Protein AF-D2VQF4-F1 (afdb_monomer_lite)

Sequence (129 aa):
MVDSLGVLQRDAPPSITDYQLRNGLPMVSDTTKAVWTPEQLREQSEEAGKNLVAACLEFEKMLDELPTLIRSEEDQTNRLKDFQSQNENQTHLLKQKIDLAEDYLQIVSNSIEDITNNRLQVRHQSKKK

pLDDT: mean 80.22, std 14.01, range [41.38, 97.44]

Organism: Naegleria gruberi (NCBI:txid5762)

Radius of gyration: 41.4 Å; chains: 1; bounding box: 68×48×117 Å

Foldseek 3Di:
DCVLVVCLVQQADDDDDPVCVVVVPDDPDPPPGNHDDPVRSVVSNVVVVVVVVVVVVVVVVVVVVPDPPDDPPVVVVVVVVVVVVVVVVVVVVVVVVVVVVVVVVVVVVVVVVVVVVVVVVVVPVVVPD

Secondary structure (DSSP, 8-state):
-HHHHHHHHHHPPPPPPHHHHHTTPPP---TTS-PPPHHHHHHHHHHHHHHHHHHHHHHHHHHHHS----S-HHHHHHHHHHHHHHHHHHHHHHHHHHHHHHHHHHHHHHHHHHHHHHHHHHHHGGG--

Structure (mmCIF, N/CA/C/O backbone):
data_AF-D2VQF4-F1
#
_entry.id   AF-D2VQF4-F1
#
loop_
_atom_site.group_PDB
_atom_site.id
_atom_site.type_symbol
_atom_site.label_atom_id
_atom_site.label_alt_id
_atom_site.label_comp_id
_atom_site.label_asym_id
_atom_site.label_entity_id
_atom_site.label_seq_id
_atom_site.pdbx_PDB_ins_code
_atom_site.Cartn_x
_atom_site.Cartn_y
_atom_site.Cartn_z
_atom_site.occupancy
_atom_site.B_iso_or_equiv
_atom_site.auth_seq_id
_atom_site.auth_comp_id
_atom_site.auth_asym_id
_atom_site.auth_atom_id
_atom_site.pdbx_PDB_model_num
ATOM 1 N N . MET A 1 1 ? 20.807 2.356 -17.774 1.00 58.75 1 MET A N 1
ATOM 2 C CA . MET A 1 1 ? 21.107 2.989 -19.083 1.00 58.75 1 MET A CA 1
ATOM 3 C C . MET A 1 1 ? 22.495 3.619 -19.127 1.00 58.75 1 MET A C 1
ATOM 5 O O . MET A 1 1 ? 23.246 3.270 -20.026 1.00 58.75 1 MET A O 1
ATOM 9 N N . VAL A 1 2 ? 22.849 4.517 -18.194 1.00 60.19 2 VAL A N 1
ATOM 10 C CA . VAL A 1 2 ? 24.151 5.223 -18.206 1.00 60.19 2 VAL A CA 1
ATOM 11 C C . VAL A 1 2 ? 25.337 4.257 -18.102 1.00 60.19 2 VAL A C 1
ATOM 13 O O . VAL A 1 2 ? 26.276 4.382 -18.878 1.00 60.19 2 VAL A O 1
ATOM 16 N N . ASP A 1 3 ? 25.247 3.236 -17.246 1.00 67.06 3 ASP A N 1
ATOM 17 C CA . ASP A 1 3 ? 26.325 2.249 -17.092 1.00 67.06 3 ASP A CA 1
ATOM 18 C C . ASP A 1 3 ? 26.508 1.371 -18.334 1.00 67.06 3 ASP A C 1
ATOM 20 O O . ASP A 1 3 ? 27.628 1.186 -18.798 1.00 67.06 3 ASP A O 1
ATOM 24 N N . SER A 1 4 ? 25.417 0.892 -18.940 1.00 65.69 4 SER A N 1
ATOM 25 C CA . SER A 1 4 ? 25.481 0.070 -20.156 1.00 65.69 4 SER A CA 1
ATOM 26 C C . SER A 1 4 ? 26.059 0.845 -21.346 1.00 65.69 4 SER A C 1
ATOM 28 O O . SER A 1 4 ? 26.877 0.313 -22.088 1.00 65.69 4 SER A O 1
ATOM 30 N N . LEU A 1 5 ? 25.684 2.119 -21.513 1.00 67.06 5 LEU A N 1
ATOM 31 C CA . LEU A 1 5 ? 26.238 2.982 -22.563 1.00 67.06 5 LEU A CA 1
ATOM 32 C C . LEU A 1 5 ? 27.692 3.379 -22.277 1.00 67.06 5 LEU A C 1
ATOM 34 O O . LEU A 1 5 ? 28.506 3.403 -23.197 1.00 67.06 5 LEU A O 1
ATOM 38 N N . GLY A 1 6 ? 28.030 3.651 -21.016 1.00 68.62 6 GLY A N 1
ATOM 39 C CA . GLY A 1 6 ? 29.387 4.006 -20.606 1.00 68.62 6 GLY A CA 1
ATOM 40 C C . GLY A 1 6 ? 30.378 2.860 -20.798 1.00 68.62 6 GLY A C 1
ATOM 41 O O . GLY A 1 6 ? 31.493 3.085 -21.261 1.00 68.62 6 GLY A O 1
ATOM 42 N N . VAL A 1 7 ? 29.960 1.626 -20.513 1.00 68.31 7 VAL A N 1
ATOM 43 C CA . VAL A 1 7 ? 30.767 0.421 -20.733 1.00 68.31 7 VAL A CA 1
ATOM 44 C C . VAL A 1 7 ? 30.974 0.162 -22.232 1.00 68.31 7 VAL A C 1
ATOM 46 O O . VAL A 1 7 ? 32.107 -0.028 -22.666 1.00 68.31 7 VAL A O 1
ATOM 49 N N . LEU A 1 8 ? 29.918 0.271 -23.050 1.00 69.62 8 LEU A N 1
ATOM 50 C CA . LEU A 1 8 ? 30.027 0.113 -24.506 1.00 69.62 8 LEU A CA 1
ATOM 51 C C . LEU A 1 8 ? 30.913 1.187 -25.156 1.00 69.62 8 LEU A C 1
ATOM 53 O O . LEU A 1 8 ? 31.618 0.889 -26.110 1.00 69.62 8 LEU A O 1
ATOM 57 N N . GLN A 1 9 ? 30.901 2.428 -24.662 1.00 71.19 9 GLN A N 1
ATOM 58 C CA . GLN A 1 9 ? 31.733 3.511 -25.205 1.00 71.19 9 GLN A CA 1
ATOM 59 C C . GLN A 1 9 ? 33.196 3.434 -24.763 1.00 71.19 9 GLN A C 1
ATOM 61 O O . GLN A 1 9 ? 34.085 3.799 -25.530 1.00 71.19 9 GLN A O 1
ATOM 66 N N . ARG A 1 10 ? 33.452 2.996 -23.526 1.00 68.81 10 ARG A N 1
ATOM 67 C CA . ARG A 1 10 ? 34.806 2.914 -22.968 1.00 68.81 10 ARG A CA 1
ATOM 68 C C . ARG A 1 10 ? 35.583 1.719 -23.515 1.00 68.81 10 ARG A C 1
ATOM 70 O O . ARG A 1 10 ? 36.777 1.858 -23.771 1.00 68.81 10 ARG A O 1
ATOM 77 N N . ASP A 1 11 ? 34.900 0.589 -23.690 1.00 69.69 11 ASP A N 1
ATOM 78 C CA . ASP A 1 11 ? 35.533 -0.705 -23.962 1.00 69.69 11 ASP A CA 1
ATOM 79 C C . ASP A 1 11 ? 35.338 -1.157 -25.432 1.00 69.69 11 ASP A C 1
ATOM 81 O O . ASP A 1 11 ? 35.784 -2.241 -25.819 1.00 69.69 11 ASP A O 1
ATOM 85 N N . ALA A 1 12 ? 34.714 -0.316 -26.278 1.00 69.00 12 ALA A N 1
ATOM 86 C CA . ALA A 1 12 ? 34.567 -0.568 -27.712 1.00 69.00 12 ALA A CA 1
ATOM 87 C C . ALA A 1 12 ? 35.920 -0.607 -28.446 1.00 69.00 12 ALA A C 1
ATOM 89 O O . ALA A 1 12 ? 36.793 0.234 -28.203 1.00 69.00 12 ALA A O 1
ATOM 90 N N . PRO A 1 13 ? 36.082 -1.529 -29.413 1.00 68.38 13 PRO A N 1
ATOM 91 C CA . PRO A 1 13 ? 37.255 -1.559 -30.256 1.00 68.38 13 PRO A CA 1
ATOM 92 C C . PRO A 1 13 ? 37.321 -0.344 -31.183 1.00 68.38 13 PRO A C 1
ATOM 94 O O . PRO A 1 13 ? 36.284 0.149 -31.639 1.00 68.38 13 PRO A O 1
ATOM 97 N N . PRO A 1 14 ? 38.539 0.143 -31.487 1.00 69.62 14 PRO A N 1
ATOM 98 C CA . PRO A 1 14 ? 38.724 1.222 -32.443 1.00 69.62 14 PRO A CA 1
ATOM 99 C C . PRO A 1 14 ? 38.140 0.818 -33.800 1.00 69.62 14 PRO A C 1
ATOM 101 O O . PRO A 1 14 ? 38.389 -0.278 -34.306 1.00 69.62 14 PRO A O 1
ATOM 104 N N . SER A 1 15 ? 37.343 1.708 -34.386 1.00 66.62 15 SER A N 1
ATOM 105 C CA . SER A 1 15 ? 36.728 1.482 -35.687 1.00 66.62 15 SER A CA 1
ATOM 106 C C . SER A 1 15 ? 37.771 1.604 -36.797 1.00 66.62 15 SER A C 1
ATOM 108 O O . SER A 1 15 ? 38.529 2.572 -36.870 1.00 66.62 15 SER A O 1
ATOM 110 N N . ILE A 1 16 ? 37.814 0.604 -37.677 1.00 67.56 16 ILE A N 1
ATOM 111 C CA . ILE A 1 16 ? 38.670 0.627 -38.862 1.00 67.56 16 ILE A CA 1
ATOM 112 C C . ILE A 1 16 ? 37.942 1.412 -39.951 1.00 67.56 16 ILE A C 1
ATOM 114 O O . ILE A 1 16 ? 36.782 1.140 -40.252 1.00 67.56 16 ILE A O 1
ATOM 118 N N . THR A 1 17 ? 38.622 2.383 -40.555 1.00 69.44 17 THR A N 1
ATOM 119 C CA . THR A 1 17 ? 38.072 3.120 -41.700 1.00 69.44 17 THR A CA 1
ATOM 120 C C . THR A 1 17 ? 38.319 2.371 -43.013 1.00 69.44 17 THR A C 1
ATOM 122 O O . THR A 1 17 ? 39.356 1.726 -43.188 1.00 69.44 17 THR A O 1
ATOM 125 N N . ASP A 1 18 ? 37.416 2.514 -43.989 1.00 71.00 18 ASP A N 1
ATOM 126 C CA . ASP A 1 18 ? 37.550 1.907 -45.329 1.00 71.00 18 ASP A CA 1
ATOM 127 C C . ASP A 1 18 ? 38.875 2.265 -46.024 1.00 71.00 18 ASP A C 1
ATOM 129 O O . ASP A 1 18 ? 39.436 1.481 -46.792 1.00 71.00 18 ASP A O 1
ATOM 133 N N . TYR A 1 19 ? 39.405 3.453 -45.732 1.00 70.75 19 TYR A N 1
ATOM 134 C CA . TYR A 1 19 ? 40.694 3.925 -46.227 1.00 70.75 19 TYR A CA 1
ATOM 135 C C . TYR A 1 19 ? 41.878 3.134 -45.649 1.00 70.75 19 TYR A C 1
ATOM 137 O O . TYR A 1 19 ? 42.828 2.830 -46.370 1.00 70.75 19 TYR A O 1
ATOM 145 N N . GLN A 1 20 ? 41.831 2.777 -44.363 1.00 71.00 20 GLN A N 1
ATOM 146 C CA . GLN A 1 20 ? 42.880 1.982 -43.717 1.00 71.00 20 GLN A CA 1
ATOM 147 C C . GLN A 1 20 ? 42.882 0.537 -44.222 1.00 71.00 20 GLN A C 1
ATOM 149 O O . GLN A 1 20 ? 43.956 -0.010 -44.466 1.00 71.00 20 GLN A O 1
ATOM 154 N N . LEU A 1 21 ? 41.698 -0.039 -44.468 1.00 70.50 21 LEU A N 1
ATOM 155 C CA . LEU A 1 21 ? 41.546 -1.368 -45.075 1.00 70.50 21 LEU A CA 1
ATOM 156 C C . LEU A 1 21 ? 42.136 -1.430 -46.487 1.00 70.50 21 LEU A C 1
ATOM 158 O O . LEU A 1 21 ? 42.871 -2.360 -46.809 1.00 70.50 21 LEU A O 1
ATOM 162 N N . ARG A 1 22 ? 41.849 -0.428 -47.327 1.00 73.94 22 ARG A N 1
ATOM 163 C CA . ARG A 1 22 ? 42.331 -0.390 -48.719 1.00 73.94 22 ARG A CA 1
ATOM 164 C C . ARG A 1 22 ? 43.838 -0.189 -48.844 1.00 73.94 22 ARG A C 1
ATOM 166 O O . ARG A 1 22 ? 44.422 -0.661 -49.813 1.00 73.94 22 ARG A O 1
ATOM 173 N N . ASN A 1 23 ? 44.452 0.498 -47.884 1.00 78.31 23 ASN A N 1
ATOM 174 C CA . ASN A 1 23 ? 45.871 0.853 -47.928 1.00 78.31 23 ASN A CA 1
ATOM 175 C C . ASN A 1 23 ? 46.759 -0.019 -47.025 1.00 78.31 23 ASN A C 1
ATOM 177 O O . ASN A 1 23 ? 47.945 0.271 -46.889 1.00 78.31 23 ASN A O 1
ATOM 181 N N . GLY A 1 24 ? 46.206 -1.066 -46.397 1.00 73.44 24 GLY A N 1
ATOM 182 C CA . GLY A 1 24 ? 46.968 -1.996 -45.556 1.00 73.44 24 GLY A CA 1
ATOM 183 C C . GLY A 1 24 ? 47.669 -1.326 -44.369 1.00 73.44 24 GLY A C 1
ATOM 184 O O . GLY A 1 24 ? 48.745 -1.764 -43.964 1.00 73.44 24 GLY A O 1
ATOM 185 N N . LEU A 1 25 ? 47.101 -0.237 -43.841 1.00 72.94 25 LEU A N 1
ATOM 186 C CA . LEU A 1 25 ? 47.708 0.514 -42.743 1.00 72.94 25 LEU A CA 1
ATOM 187 C C . LEU A 1 25 ? 47.489 -0.229 -41.414 1.00 72.94 25 LEU A C 1
ATOM 189 O O . LEU A 1 25 ? 46.353 -0.611 -41.122 1.00 72.94 25 LEU A O 1
ATOM 193 N N . PRO A 1 26 ? 48.537 -0.426 -40.591 1.00 61.56 26 PRO A N 1
ATOM 194 C CA . PRO A 1 26 ? 48.403 -1.120 -39.318 1.00 61.56 26 PRO A CA 1
ATOM 195 C C . PRO A 1 26 ? 47.524 -0.322 -38.351 1.00 61.56 26 PRO A C 1
ATOM 197 O O . PRO A 1 26 ? 47.601 0.907 -38.268 1.00 61.56 26 PRO A O 1
ATOM 200 N N . MET A 1 27 ? 46.685 -1.040 -37.606 1.00 64.12 27 MET A N 1
ATOM 201 C CA . MET A 1 27 ? 45.790 -0.454 -36.616 1.00 64.12 27 MET A CA 1
ATOM 202 C C . MET A 1 27 ? 46.618 0.027 -35.418 1.00 64.12 27 MET A C 1
ATOM 204 O O . MET A 1 27 ? 47.262 -0.773 -34.742 1.00 64.12 27 MET A O 1
ATOM 208 N N . VAL A 1 28 ? 46.627 1.335 -35.156 1.00 58.94 28 VAL A N 1
ATOM 209 C CA . VAL A 1 28 ? 47.286 1.893 -33.968 1.00 58.94 28 VAL A CA 1
ATOM 210 C C . VAL A 1 28 ? 46.329 1.728 -32.790 1.00 58.94 28 VAL A C 1
ATOM 212 O O . VAL A 1 28 ? 45.504 2.600 -32.532 1.00 58.94 28 VAL A O 1
ATOM 215 N N . SER A 1 29 ? 46.376 0.582 -32.111 1.00 56.88 29 SER A N 1
ATOM 216 C CA . SER A 1 29 ? 45.682 0.401 -30.833 1.00 56.88 29 SER A CA 1
ATOM 217 C C . SER A 1 29 ? 46.683 0.494 -29.689 1.00 56.88 29 SER A C 1
ATOM 219 O O . SER A 1 29 ? 47.610 -0.312 -29.617 1.00 56.88 29 SER A O 1
ATOM 221 N N . ASP A 1 30 ? 46.471 1.438 -28.776 1.00 55.00 30 ASP A N 1
ATOM 222 C CA . ASP A 1 30 ? 47.103 1.414 -27.458 1.00 55.00 30 ASP A CA 1
ATOM 223 C C . ASP A 1 30 ? 46.662 0.129 -26.736 1.00 55.00 30 ASP A C 1
A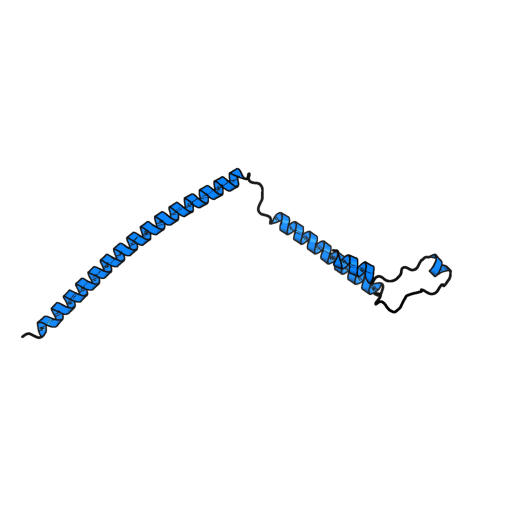TOM 225 O O . ASP A 1 30 ? 45.521 0.007 -26.293 1.00 55.00 30 ASP A O 1
ATOM 229 N N . THR A 1 31 ? 47.552 -0.857 -26.615 1.00 53.34 31 THR A N 1
ATOM 230 C CA . THR A 1 31 ? 47.278 -2.156 -25.966 1.00 53.34 31 THR A CA 1
ATOM 231 C C . THR A 1 31 ? 47.160 -2.065 -24.438 1.00 53.34 31 THR A C 1
ATOM 233 O O . THR A 1 31 ? 47.098 -3.082 -23.755 1.00 53.34 31 THR A O 1
ATOM 236 N N . THR A 1 32 ? 47.175 -0.856 -23.874 1.00 53.00 32 THR A N 1
ATOM 237 C CA . THR A 1 32 ? 47.134 -0.586 -22.428 1.00 53.00 32 THR A CA 1
ATOM 238 C C . THR A 1 32 ? 45.717 -0.514 -21.858 1.00 53.00 32 THR A C 1
ATOM 240 O O . THR A 1 32 ? 45.557 -0.518 -20.638 1.00 53.00 32 THR A O 1
ATOM 243 N N . LYS A 1 33 ? 44.682 -0.476 -22.705 1.00 59.38 33 LYS A N 1
ATOM 244 C CA . LYS A 1 33 ? 43.272 -0.507 -22.292 1.00 59.38 33 LYS A CA 1
ATOM 245 C C . LYS A 1 33 ? 42.650 -1.826 -22.738 1.00 59.38 33 LYS A C 1
ATOM 247 O O . LYS A 1 33 ? 42.865 -2.256 -23.867 1.00 59.38 33 LYS A O 1
ATOM 252 N N . ALA A 1 34 ? 41.917 -2.485 -21.843 1.00 57.03 34 ALA A N 1
ATOM 253 C CA . ALA A 1 34 ? 41.202 -3.715 -22.158 1.00 57.03 34 ALA A CA 1
ATOM 254 C C . ALA A 1 34 ? 40.091 -3.397 -23.168 1.00 57.03 34 ALA A C 1
ATOM 256 O O . ALA A 1 34 ? 39.057 -2.846 -22.810 1.00 57.03 34 ALA A O 1
ATOM 257 N N . VAL A 1 35 ? 40.349 -3.690 -24.438 1.00 67.19 35 VAL A N 1
ATOM 258 C CA . VAL A 1 35 ? 39.393 -3.531 -25.530 1.00 67.19 35 VAL A CA 1
ATOM 259 C C . VAL A 1 35 ? 38.665 -4.857 -25.711 1.00 67.19 35 VAL A C 1
ATOM 261 O O . VAL A 1 35 ? 39.310 -5.898 -25.854 1.00 67.19 35 VAL A O 1
ATOM 264 N N . TRP A 1 36 ? 37.335 -4.835 -25.701 1.00 69.25 36 TRP A N 1
ATOM 265 C CA . TRP A 1 36 ? 36.542 -6.026 -25.988 1.00 69.25 36 TRP A CA 1
ATOM 266 C C . TRP A 1 36 ? 36.719 -6.478 -27.433 1.00 69.25 36 TRP A C 1
ATOM 268 O O . TRP A 1 36 ? 36.842 -5.662 -28.353 1.00 69.25 36 TRP A O 1
ATOM 278 N N . THR A 1 37 ? 36.693 -7.793 -27.655 1.00 75.44 37 THR A N 1
ATOM 279 C CA . THR A 1 37 ? 36.604 -8.308 -29.023 1.00 75.44 37 THR A CA 1
ATOM 280 C C . THR A 1 37 ? 35.259 -7.898 -29.640 1.00 75.44 37 THR A C 1
ATOM 282 O O . THR A 1 37 ? 34.281 -7.691 -28.914 1.00 75.44 37 THR A O 1
ATOM 285 N N . PRO A 1 38 ? 35.151 -7.800 -30.978 1.00 74.69 38 PRO A N 1
ATOM 286 C CA . PRO A 1 38 ? 33.874 -7.509 -31.633 1.00 74.69 38 PRO A CA 1
ATOM 287 C C . PRO A 1 38 ? 32.742 -8.471 -31.232 1.00 74.69 38 PRO A C 1
ATOM 289 O O . PRO A 1 38 ? 31.586 -8.065 -31.144 1.00 74.69 38 PRO A O 1
ATOM 292 N N . GLU A 1 39 ? 33.073 -9.733 -30.951 1.00 77.88 39 GLU A N 1
ATOM 293 C CA . GLU A 1 39 ? 32.131 -10.760 -30.489 1.00 77.88 39 GLU A CA 1
ATOM 294 C C . GLU A 1 39 ? 31.627 -10.469 -29.071 1.00 77.88 39 GLU A C 1
ATOM 296 O O . GLU A 1 39 ? 30.418 -10.461 -28.847 1.00 77.88 39 GLU A O 1
ATOM 301 N N . GLN A 1 40 ? 32.534 -10.130 -28.149 1.00 78.50 40 GLN A N 1
ATOM 302 C CA . GLN A 1 40 ? 32.192 -9.747 -26.776 1.00 78.50 40 GLN A CA 1
ATOM 303 C C . GLN A 1 40 ? 31.357 -8.465 -26.739 1.00 78.50 40 GLN A C 1
ATOM 305 O O . GLN A 1 40 ? 30.367 -8.392 -26.015 1.00 78.50 40 GLN A O 1
ATOM 310 N N . LEU A 1 41 ? 31.704 -7.468 -27.561 1.00 79.38 41 LEU A N 1
ATOM 311 C CA . LEU A 1 41 ? 30.922 -6.237 -27.672 1.00 79.38 41 LEU A CA 1
ATOM 312 C C . LEU A 1 41 ? 29.501 -6.527 -28.182 1.00 79.38 41 LEU A C 1
ATOM 314 O O . LEU A 1 41 ? 28.527 -5.948 -27.693 1.00 79.38 41 LEU A O 1
ATOM 318 N N . ARG A 1 42 ? 29.362 -7.434 -29.155 1.00 82.25 42 ARG A N 1
ATOM 319 C CA . ARG A 1 42 ? 28.055 -7.832 -29.688 1.00 82.25 42 ARG A CA 1
ATOM 320 C C . ARG A 1 42 ? 27.206 -8.527 -28.621 1.00 82.25 42 ARG A C 1
ATOM 322 O O . ARG A 1 42 ? 26.048 -8.169 -28.460 1.00 82.25 42 ARG A O 1
ATOM 329 N N . GLU A 1 43 ? 27.778 -9.465 -27.873 1.00 84.56 43 GLU A N 1
ATOM 330 C CA . GLU A 1 43 ? 27.064 -10.169 -26.798 1.00 84.56 43 GLU A CA 1
ATOM 331 C C . GLU A 1 43 ? 26.623 -9.212 -25.684 1.00 84.56 43 GLU A C 1
ATOM 333 O O . GLU A 1 43 ? 25.457 -9.211 -25.294 1.00 84.56 43 GLU A O 1
ATOM 338 N N . GLN A 1 44 ? 27.521 -8.334 -25.235 1.00 81.31 44 GLN A N 1
ATOM 339 C CA . GLN A 1 44 ? 27.231 -7.365 -24.176 1.00 81.31 44 GLN A CA 1
ATOM 340 C C . GLN A 1 44 ? 26.216 -6.297 -24.607 1.00 81.31 44 GLN A C 1
ATOM 342 O O . GLN A 1 44 ? 25.373 -5.881 -23.812 1.00 81.31 44 GLN A O 1
ATOM 347 N N . SER A 1 45 ? 26.247 -5.862 -25.871 1.00 81.38 45 SER A N 1
ATOM 348 C CA . SER A 1 45 ? 25.239 -4.936 -26.407 1.00 81.38 45 SER A CA 1
ATOM 349 C C . SER A 1 45 ? 23.866 -5.593 -26.568 1.00 81.38 45 SER A C 1
ATOM 351 O O . SER A 1 45 ? 22.851 -4.959 -26.273 1.00 81.38 45 SER A O 1
ATOM 353 N N . GLU A 1 46 ? 23.817 -6.866 -26.966 1.00 86.81 46 GLU A N 1
ATOM 354 C CA . GLU A 1 46 ? 22.572 -7.632 -27.035 1.00 86.81 46 GLU A CA 1
ATOM 355 C C . GLU A 1 46 ? 21.975 -7.865 -25.637 1.00 86.81 46 GLU A C 1
ATOM 357 O O . GLU A 1 46 ? 20.775 -7.668 -25.435 1.00 86.81 46 GLU A O 1
ATOM 362 N N . GLU A 1 47 ? 22.803 -8.226 -24.655 1.00 85.62 47 GLU A N 1
ATOM 363 C CA . GLU A 1 47 ? 22.395 -8.400 -23.258 1.00 85.62 47 GLU A CA 1
ATOM 364 C C . GLU A 1 47 ? 21.883 -7.087 -22.649 1.00 85.62 47 GLU A C 1
ATOM 366 O O . GLU A 1 47 ? 20.794 -7.049 -22.070 1.00 85.62 47 GLU A O 1
ATOM 371 N N . ALA A 1 48 ? 22.600 -5.979 -22.853 1.00 83.56 48 ALA A N 1
ATOM 372 C CA . ALA A 1 48 ? 22.155 -4.658 -22.418 1.00 83.56 48 ALA A CA 1
ATOM 373 C C . ALA A 1 48 ? 20.822 -4.246 -23.069 1.00 83.56 48 ALA A C 1
ATOM 375 O O . ALA A 1 48 ? 19.960 -3.675 -22.398 1.00 83.56 48 ALA A O 1
ATOM 376 N N . GLY A 1 49 ? 20.631 -4.561 -24.354 1.00 85.88 49 GLY A N 1
ATOM 377 C CA . GLY A 1 49 ? 19.380 -4.322 -25.071 1.00 85.88 49 GLY A CA 1
ATOM 378 C C . GLY A 1 49 ? 18.214 -5.133 -24.502 1.00 85.88 49 GLY A C 1
ATOM 379 O O . GLY A 1 49 ? 17.149 -4.573 -24.241 1.00 85.88 49 GLY A O 1
ATOM 380 N N . LYS A 1 50 ? 18.419 -6.429 -24.234 1.00 88.56 50 LYS A N 1
ATOM 381 C CA . LYS A 1 50 ? 17.413 -7.298 -23.597 1.00 88.56 50 LYS A CA 1
ATOM 382 C C . LYS A 1 50 ? 17.033 -6.801 -22.206 1.00 88.56 50 LYS A C 1
ATOM 384 O O . LYS A 1 50 ? 15.847 -6.707 -21.902 1.00 88.56 50 LYS A O 1
ATOM 389 N N . ASN A 1 51 ? 18.022 -6.426 -21.397 1.00 86.19 51 ASN A N 1
ATOM 390 C CA . ASN A 1 51 ? 17.798 -5.893 -20.0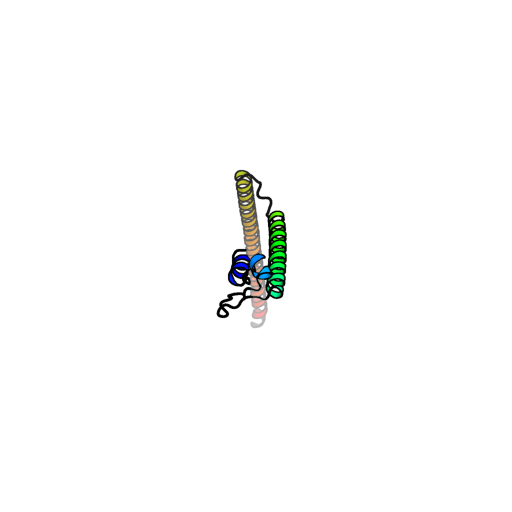54 1.00 86.19 51 ASN A CA 1
ATOM 391 C C . ASN A 1 51 ? 17.040 -4.563 -20.089 1.00 86.19 51 ASN A C 1
ATOM 393 O O . ASN A 1 51 ? 16.177 -4.325 -19.248 1.00 86.19 51 ASN A O 1
ATOM 397 N N . LEU A 1 52 ? 17.313 -3.711 -21.081 1.00 86.38 52 LEU A N 1
ATOM 398 C CA . LEU A 1 52 ? 16.572 -2.470 -21.261 1.00 86.38 52 LEU A CA 1
ATOM 399 C C . LEU A 1 52 ? 15.104 -2.731 -21.619 1.00 86.38 52 LEU A C 1
ATOM 401 O O . LEU A 1 52 ? 14.217 -2.139 -21.013 1.00 86.38 52 LEU A O 1
ATOM 405 N N . VAL A 1 53 ? 14.846 -3.630 -22.571 1.00 89.06 53 VAL A N 1
ATOM 406 C CA . VAL A 1 53 ? 13.476 -4.000 -22.953 1.00 89.06 53 VAL A CA 1
ATOM 407 C C . VAL A 1 53 ? 12.730 -4.609 -21.766 1.00 89.06 53 VAL A C 1
ATOM 409 O O . VAL A 1 53 ? 11.592 -4.228 -21.507 1.00 89.06 53 VAL A O 1
ATOM 412 N N . ALA A 1 54 ? 13.374 -5.498 -21.007 1.00 88.44 54 ALA A N 1
ATOM 413 C CA . ALA A 1 54 ? 12.794 -6.078 -19.799 1.00 88.44 54 ALA A CA 1
ATOM 414 C C . ALA A 1 54 ? 12.440 -5.001 -18.760 1.00 88.44 54 ALA A C 1
ATOM 416 O O . ALA A 1 54 ? 11.317 -4.987 -18.263 1.00 88.44 54 ALA A O 1
ATOM 417 N N . ALA A 1 55 ? 13.347 -4.054 -18.501 1.00 87.50 55 ALA A N 1
ATOM 418 C CA . ALA A 1 55 ? 13.098 -2.947 -17.582 1.00 87.50 55 ALA A CA 1
ATOM 419 C C . ALA A 1 55 ? 11.951 -2.032 -18.053 1.00 87.50 55 ALA A C 1
ATOM 421 O O . ALA A 1 55 ? 11.160 -1.569 -17.235 1.00 87.50 55 ALA A O 1
ATOM 422 N N . CYS A 1 56 ? 11.821 -1.786 -19.362 1.00 89.69 56 CYS A N 1
ATOM 423 C CA . CYS A 1 56 ? 10.693 -1.034 -19.917 1.00 89.69 56 CYS A CA 1
ATOM 424 C C . CYS A 1 56 ? 9.360 -1.773 -19.730 1.00 89.69 56 CYS A C 1
ATOM 426 O O . CYS A 1 56 ? 8.381 -1.154 -19.325 1.00 89.69 56 CYS A O 1
ATOM 428 N N . LEU A 1 57 ? 9.329 -3.089 -19.958 1.00 92.50 57 LEU A N 1
ATOM 429 C CA . LEU A 1 57 ? 8.128 -3.905 -19.745 1.00 92.50 57 LEU A CA 1
ATOM 430 C C . LEU A 1 57 ? 7.734 -3.986 -18.265 1.00 92.50 57 LEU A C 1
ATOM 432 O O . LEU A 1 57 ? 6.552 -3.988 -17.937 1.00 92.50 57 LEU A O 1
ATOM 436 N N . GLU A 1 58 ? 8.705 -4.058 -17.355 1.00 89.62 58 GLU A N 1
ATOM 437 C CA . GLU A 1 58 ? 8.435 -3.976 -15.916 1.00 89.62 58 GLU A CA 1
ATOM 438 C C . GLU A 1 58 ? 7.906 -2.599 -15.517 1.00 89.62 58 GLU A C 1
ATOM 440 O O . GLU A 1 58 ? 6.985 -2.508 -14.710 1.00 89.62 58 GLU A O 1
ATOM 445 N N . PHE A 1 59 ? 8.434 -1.530 -16.113 1.00 90.69 59 PHE A N 1
ATOM 446 C CA . PHE A 1 59 ? 7.932 -0.182 -15.879 1.00 90.69 59 PHE A CA 1
ATOM 447 C C . PHE A 1 59 ? 6.482 -0.012 -16.341 1.00 90.69 59 PHE A C 1
ATOM 449 O O . PHE A 1 59 ? 5.679 0.552 -15.604 1.00 90.69 59 PHE A O 1
ATOM 456 N N . GLU A 1 60 ? 6.119 -0.548 -17.506 1.00 88.38 60 GLU A N 1
ATOM 457 C CA . GLU A 1 60 ? 4.729 -0.558 -17.980 1.00 88.38 60 GLU A CA 1
ATOM 458 C C . GLU A 1 60 ? 3.804 -1.314 -17.021 1.00 88.38 60 GLU A C 1
ATOM 460 O O . GLU A 1 60 ? 2.762 -0.788 -16.638 1.00 88.38 60 GLU A O 1
ATOM 465 N N . LYS A 1 61 ? 4.219 -2.491 -16.535 1.00 90.00 61 LYS A N 1
ATOM 466 C CA . LYS A 1 61 ? 3.450 -3.224 -15.516 1.00 90.00 61 LYS A CA 1
ATOM 467 C C . LYS A 1 61 ? 3.275 -2.416 -14.235 1.00 90.00 61 LYS A C 1
ATOM 469 O O . LYS A 1 61 ? 2.182 -2.384 -13.683 1.00 90.00 61 LYS A O 1
ATOM 474 N N . MET A 1 62 ? 4.325 -1.736 -13.774 1.00 85.88 62 MET A N 1
ATOM 475 C CA . MET A 1 62 ? 4.229 -0.872 -12.596 1.00 85.88 62 MET A CA 1
ATOM 476 C C . MET A 1 62 ? 3.255 0.288 -12.818 1.00 85.88 62 MET A C 1
ATOM 478 O O . MET A 1 62 ? 2.543 0.646 -11.887 1.00 85.88 62 MET A O 1
ATOM 482 N N . LEU A 1 63 ? 3.194 0.864 -14.025 1.00 83.50 63 LEU A N 1
ATOM 483 C CA . LEU A 1 63 ? 2.213 1.901 -14.357 1.00 83.50 63 LEU A CA 1
ATOM 484 C C . LEU A 1 63 ? 0.776 1.369 -14.325 1.00 83.50 63 LEU A C 1
ATOM 486 O O . LEU A 1 63 ? -0.104 2.067 -13.825 1.00 83.50 63 LEU A O 1
ATOM 490 N N . ASP A 1 64 ? 0.549 0.148 -14.807 1.00 83.12 64 ASP A N 1
ATOM 491 C CA . ASP A 1 64 ? -0.765 -0.504 -14.765 1.00 83.12 64 ASP A CA 1
ATOM 492 C C . ASP A 1 64 ? -1.187 -0.877 -13.332 1.00 83.12 64 ASP A C 1
ATOM 494 O O . ASP A 1 64 ? -2.372 -0.847 -12.993 1.00 83.12 64 ASP A O 1
ATOM 498 N N . GLU A 1 65 ? -0.221 -1.209 -12.473 1.00 83.62 65 GLU A N 1
ATOM 499 C CA . GLU A 1 65 ? -0.436 -1.529 -11.057 1.00 83.62 65 GLU A CA 1
ATOM 500 C C . GLU A 1 65 ? -0.585 -0.290 -10.165 1.00 83.62 65 GLU A C 1
ATOM 502 O O . GLU A 1 65 ? -0.990 -0.416 -9.002 1.00 83.62 65 GLU A O 1
ATOM 507 N N . LEU A 1 66 ? -0.282 0.913 -10.673 1.00 76.75 66 LEU A N 1
ATOM 508 C CA . LEU A 1 66 ? -0.476 2.129 -9.897 1.00 76.75 66 LEU A CA 1
ATOM 509 C C . LEU A 1 66 ? -1.959 2.252 -9.531 1.00 76.75 66 LEU A C 1
ATOM 511 O O . LEU A 1 66 ? -2.827 2.232 -10.410 1.00 76.75 66 LEU A O 1
ATOM 515 N N . PRO A 1 67 ? -2.282 2.421 -8.236 1.00 75.62 67 PRO A N 1
ATOM 516 C CA . PRO A 1 67 ? -3.659 2.626 -7.830 1.00 75.62 67 PRO A CA 1
ATOM 517 C C . PRO A 1 67 ? -4.176 3.849 -8.577 1.00 75.62 67 PRO A C 1
ATOM 519 O O . PRO A 1 67 ? -3.552 4.904 -8.498 1.00 75.62 67 PRO A O 1
ATOM 522 N N . THR A 1 68 ? -5.287 3.695 -9.309 1.00 69.31 68 THR A N 1
ATOM 523 C CA . THR A 1 68 ? -5.892 4.747 -10.140 1.00 69.31 68 THR A CA 1
ATOM 524 C C . THR A 1 68 ? -5.937 6.058 -9.367 1.00 69.31 68 THR A C 1
ATOM 526 O O . THR A 1 68 ? -6.805 6.271 -8.514 1.00 69.31 68 THR A O 1
ATOM 529 N N . LEU A 1 69 ? -4.965 6.922 -9.653 1.00 64.25 69 LEU A N 1
ATOM 530 C CA . LEU A 1 69 ? -4.685 8.140 -8.907 1.00 64.25 69 LEU A CA 1
ATOM 531 C C . LEU A 1 69 ? -5.545 9.272 -9.467 1.00 64.25 69 LEU A C 1
ATOM 533 O O . LEU A 1 69 ? -5.057 1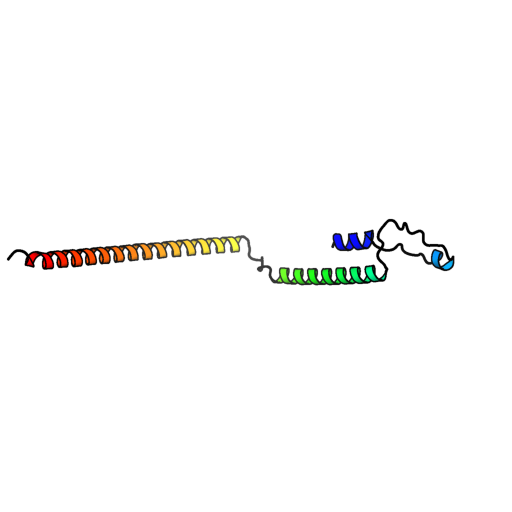0.335 -9.825 1.00 64.25 69 LEU A O 1
ATOM 537 N N . ILE A 1 70 ? -6.840 9.005 -9.631 1.00 58.66 70 ILE A N 1
ATOM 538 C CA . ILE A 1 70 ? -7.797 9.977 -10.152 1.00 58.66 70 ILE A CA 1
ATOM 539 C C . ILE A 1 70 ? -9.056 9.886 -9.301 1.00 58.66 70 ILE A C 1
ATOM 541 O O . ILE A 1 70 ? -10.085 9.333 -9.675 1.00 58.66 70 ILE A O 1
ATOM 545 N N . ARG A 1 71 ? -8.930 10.423 -8.094 1.00 65.31 71 ARG A N 1
ATOM 546 C CA . ARG A 1 71 ? -10.040 11.020 -7.359 1.00 65.31 71 ARG A CA 1
ATOM 547 C C . ARG A 1 71 ? -9.583 12.419 -6.983 1.00 65.31 71 ARG A C 1
ATOM 549 O O . ARG A 1 71 ? -8.385 12.611 -6.768 1.00 65.31 71 ARG A O 1
ATOM 556 N N . SER A 1 72 ? -10.495 13.383 -6.975 1.00 81.75 72 SER A N 1
ATOM 557 C CA . SER A 1 72 ? -10.155 14.741 -6.551 1.00 81.75 72 SER A CA 1
ATOM 558 C C . SER A 1 72 ? -9.552 14.704 -5.138 1.00 81.75 72 SER A C 1
ATOM 560 O O . SER A 1 72 ? -9.834 13.799 -4.347 1.00 81.75 72 SER A O 1
ATOM 562 N N . GLU A 1 73 ? -8.708 15.678 -4.804 1.00 84.44 73 GLU A N 1
ATOM 563 C CA . GLU A 1 73 ? -8.185 15.835 -3.437 1.00 84.44 73 GLU A CA 1
ATOM 564 C C . GLU A 1 73 ? -9.328 15.884 -2.404 1.00 84.44 73 GLU A C 1
ATOM 566 O O . GLU A 1 73 ? -9.235 15.330 -1.306 1.00 84.44 73 GLU A O 1
ATOM 571 N N . GLU A 1 74 ? -10.458 16.471 -2.800 1.00 86.94 74 GLU A N 1
ATOM 572 C CA . GLU A 1 74 ? -11.693 16.508 -2.026 1.00 86.94 74 GLU A CA 1
ATOM 573 C C . GLU A 1 74 ? -12.272 15.106 -1.764 1.00 86.94 74 GLU A C 1
ATOM 575 O O . GLU A 1 74 ? -12.560 14.770 -0.615 1.00 86.94 74 GLU A O 1
ATOM 580 N N . ASP A 1 75 ? -12.367 14.243 -2.780 1.00 85.25 75 ASP A N 1
ATOM 581 C CA . ASP A 1 75 ? -12.852 12.865 -2.628 1.00 85.25 75 ASP A CA 1
ATOM 582 C C . ASP A 1 75 ? -11.951 12.031 -1.708 1.00 85.25 75 ASP A C 1
ATOM 584 O O . ASP A 1 75 ? -12.432 11.207 -0.924 1.00 85.25 75 ASP A O 1
ATOM 588 N N . GLN A 1 76 ? -10.633 12.230 -1.792 1.00 84.31 76 GLN A N 1
ATOM 589 C CA . GLN A 1 76 ? -9.678 11.558 -0.908 1.00 84.31 76 GLN A CA 1
ATOM 590 C C . GLN A 1 76 ? -9.841 12.031 0.538 1.00 84.31 76 GLN A C 1
ATOM 592 O O . GLN A 1 76 ? -9.853 11.213 1.461 1.00 84.31 76 GLN A O 1
ATOM 597 N N . THR A 1 77 ? -10.040 13.334 0.729 1.00 88.94 77 THR A N 1
ATOM 598 C CA . THR A 1 77 ? -10.245 13.943 2.046 1.00 88.94 77 THR A CA 1
ATOM 599 C C . THR A 1 77 ? -11.555 13.478 2.678 1.00 88.94 77 THR A C 1
ATOM 601 O O . THR A 1 77 ? -11.578 13.120 3.855 1.00 88.94 77 THR A O 1
ATOM 604 N N . ASN A 1 78 ? -12.642 13.420 1.905 1.00 90.12 78 ASN A N 1
ATOM 605 C CA . ASN A 1 78 ? -13.936 12.929 2.379 1.00 90.12 78 ASN A CA 1
ATOM 606 C C . ASN A 1 78 ? -13.854 11.454 2.782 1.00 90.12 78 ASN A C 1
ATOM 608 O O . ASN A 1 78 ? -14.267 11.091 3.879 1.00 90.12 78 ASN A O 1
ATOM 612 N N . ARG A 1 79 ? -13.198 10.621 1.968 1.00 88.12 79 ARG A N 1
ATOM 613 C CA . ARG A 1 79 ? -12.989 9.207 2.300 1.00 88.12 79 ARG A CA 1
ATOM 614 C C . ARG A 1 79 ? -12.143 9.018 3.563 1.00 88.12 79 ARG A C 1
ATOM 616 O O . ARG A 1 79 ? -12.387 8.092 4.333 1.00 88.12 79 ARG A O 1
ATOM 623 N N . LEU A 1 80 ? -11.153 9.880 3.787 1.00 91.31 80 LEU A N 1
ATOM 624 C CA . LEU A 1 80 ? -10.335 9.847 4.998 1.00 91.31 80 LEU A CA 1
ATOM 625 C C . LEU A 1 80 ? -11.157 10.213 6.241 1.00 91.31 80 LEU A C 1
ATOM 627 O O . LEU A 1 80 ? -11.048 9.526 7.256 1.00 91.31 80 LEU A O 1
ATOM 631 N N . LYS A 1 81 ? -12.031 11.221 6.144 1.00 93.94 81 LYS A N 1
ATOM 632 C CA . LYS A 1 81 ? -12.984 11.565 7.211 1.00 93.94 81 LYS A CA 1
ATOM 633 C C . LYS A 1 81 ? -13.956 10.421 7.500 1.00 93.94 81 LYS A C 1
ATOM 635 O O . LYS A 1 81 ? -14.188 10.108 8.666 1.00 93.94 81 LYS A O 1
ATOM 640 N N . ASP A 1 82 ? -14.469 9.756 6.466 1.00 95.25 82 ASP A N 1
ATOM 641 C CA . ASP A 1 82 ? -15.354 8.598 6.628 1.00 95.25 82 ASP A CA 1
ATOM 642 C C . ASP A 1 82 ? -14.649 7.461 7.374 1.00 95.25 82 ASP A C 1
ATOM 644 O O . ASP A 1 82 ? -15.202 6.896 8.319 1.00 95.25 82 ASP A O 1
ATOM 648 N N . PHE A 1 83 ? -13.403 7.149 7.001 1.00 95.50 83 PHE A N 1
ATOM 649 C CA . PHE A 1 83 ? -12.614 6.136 7.699 1.00 95.50 83 PHE A CA 1
ATOM 650 C C . PHE A 1 83 ? -12.305 6.523 9.146 1.00 95.50 83 PHE A C 1
ATOM 652 O O . PHE A 1 83 ? -12.374 5.663 10.023 1.00 95.50 83 PHE A O 1
ATOM 659 N N . GLN A 1 84 ? -12.004 7.794 9.418 1.00 95.75 84 GLN A N 1
ATOM 660 C CA . GLN A 1 84 ? -11.813 8.284 10.785 1.00 95.75 84 GLN A CA 1
ATOM 661 C C . GLN A 1 84 ? -13.086 8.108 11.617 1.00 95.75 84 GLN A C 1
ATOM 663 O O . GLN A 1 84 ? -13.033 7.503 12.686 1.00 95.75 84 GLN A O 1
ATOM 668 N N . SER A 1 85 ? -14.241 8.519 11.088 1.00 96.44 85 SER A N 1
ATOM 669 C CA . SER A 1 85 ? -15.525 8.370 11.777 1.00 96.44 85 SER A CA 1
ATOM 670 C C . SER A 1 85 ? -15.888 6.901 12.020 1.00 96.44 85 SER A C 1
ATOM 672 O O . SER A 1 85 ? -16.330 6.534 13.111 1.00 96.44 85 SER A O 1
ATOM 674 N N . GLN A 1 86 ? -15.666 6.020 11.039 1.00 96.56 86 GLN A N 1
ATOM 675 C CA . GLN A 1 86 ? -15.879 4.581 11.217 1.00 96.56 86 GLN A CA 1
ATOM 676 C C . GLN A 1 86 ? -14.984 4.006 12.316 1.00 96.56 86 GLN A C 1
ATOM 678 O O . GLN A 1 86 ? -15.454 3.208 13.128 1.00 96.56 86 GLN A O 1
ATOM 683 N N . ASN A 1 87 ? -13.721 4.425 12.367 1.00 96.44 87 ASN A N 1
ATOM 684 C CA . ASN A 1 87 ? -12.767 3.944 13.356 1.00 96.44 87 ASN A CA 1
ATOM 685 C C . ASN A 1 87 ? -13.122 4.427 14.773 1.00 96.44 87 ASN A C 1
ATOM 687 O O . ASN A 1 87 ? -13.109 3.642 15.720 1.00 96.44 87 ASN A O 1
ATOM 691 N N . GLU A 1 88 ? -13.532 5.687 14.921 1.00 97.12 88 GLU A N 1
ATOM 692 C CA . GLU A 1 88 ? -14.025 6.234 16.191 1.00 97.12 88 GLU A CA 1
ATOM 693 C C . GLU A 1 88 ? -15.271 5.488 16.685 1.00 97.12 88 GLU A C 1
ATOM 695 O O . GLU A 1 88 ? -15.321 5.051 17.838 1.00 97.12 88 GLU A O 1
ATOM 700 N N . ASN A 1 89 ? -16.243 5.252 15.800 1.00 96.81 89 ASN A N 1
ATOM 701 C CA . ASN A 1 89 ? -17.458 4.504 16.127 1.00 96.81 89 ASN A CA 1
ATOM 702 C C . ASN A 1 89 ? -17.149 3.058 16.544 1.00 96.81 89 ASN A C 1
ATOM 704 O O . ASN A 1 89 ? -17.697 2.559 17.531 1.00 96.81 89 ASN A O 1
ATOM 708 N N . GLN A 1 90 ? -16.254 2.380 15.821 1.00 96.75 90 GLN A N 1
ATOM 709 C CA . GLN A 1 90 ? -15.822 1.026 16.170 1.00 96.75 90 GLN A CA 1
ATOM 710 C C . GLN A 1 90 ? -15.066 0.996 17.499 1.00 96.75 90 GLN A C 1
ATOM 712 O O . GLN A 1 90 ? -15.315 0.110 18.314 1.00 96.75 90 GLN A O 1
ATOM 717 N N . THR A 1 91 ? -14.202 1.977 17.753 1.00 96.38 91 THR A N 1
ATOM 718 C CA . THR A 1 91 ? -13.464 2.105 19.015 1.00 96.38 91 THR A CA 1
ATOM 719 C C . THR A 1 91 ? -14.417 2.302 20.189 1.00 96.38 91 THR A C 1
ATOM 721 O O . THR A 1 91 ? -14.281 1.637 21.216 1.00 96.38 91 THR A O 1
ATOM 724 N N . HIS A 1 92 ? -15.431 3.154 20.033 1.00 97.06 92 HIS A N 1
ATOM 725 C CA . HIS A 1 92 ? -16.451 3.361 21.056 1.00 97.06 92 HIS A CA 1
ATOM 726 C C . HIS A 1 92 ? -17.253 2.081 21.333 1.00 97.06 92 HIS A C 1
ATOM 728 O O . HIS A 1 92 ? -17.451 1.709 22.490 1.00 97.06 92 HIS A O 1
ATOM 734 N N . LEU A 1 93 ? -17.667 1.363 20.284 1.00 97.38 93 LEU A N 1
ATOM 735 C CA . LEU A 1 93 ? -18.375 0.088 20.426 1.00 97.38 93 LEU A CA 1
ATOM 736 C C . LEU A 1 93 ? -17.509 -0.977 21.114 1.00 97.38 93 LEU A C 1
ATOM 738 O O . L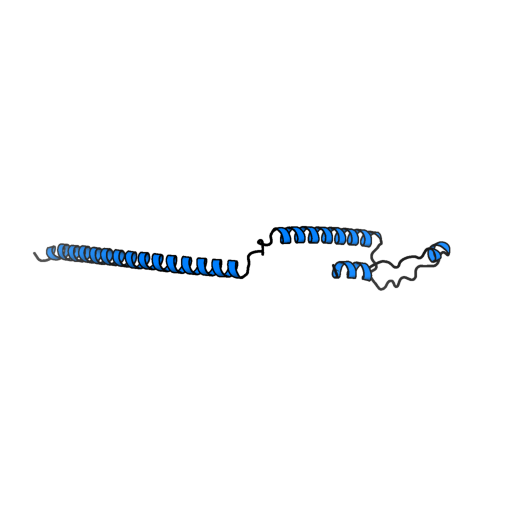EU A 1 93 ? -18.001 -1.732 21.951 1.00 97.38 93 LEU A O 1
ATOM 742 N N . LEU A 1 94 ? -16.225 -1.057 20.760 1.00 97.31 94 LEU A N 1
ATOM 743 C CA . LEU A 1 94 ? -15.280 -1.977 21.390 1.00 97.31 94 LEU A CA 1
ATOM 744 C C . LEU A 1 94 ? -15.104 -1.654 22.869 1.00 97.31 94 LEU A C 1
ATOM 746 O O . LEU A 1 94 ? -15.156 -2.569 23.685 1.00 97.31 94 LEU A O 1
ATOM 750 N N . LYS A 1 95 ? -14.983 -0.371 23.219 1.00 97.44 95 LYS A N 1
ATOM 751 C CA . LYS A 1 95 ? -14.901 0.062 24.613 1.00 97.44 95 LYS A CA 1
ATOM 752 C C . LYS A 1 95 ? -16.128 -0.376 25.414 1.00 97.44 95 LYS A C 1
ATOM 754 O O . LYS A 1 95 ? -15.970 -1.039 26.426 1.00 97.44 95 LYS A O 1
ATOM 759 N N . GLN A 1 96 ? -17.337 -0.135 24.905 1.00 97.06 96 GLN A N 1
ATOM 760 C CA . GLN A 1 96 ? -18.568 -0.588 25.569 1.00 97.06 96 GLN A CA 1
ATOM 761 C C . GLN A 1 96 ? -18.610 -2.106 25.783 1.00 97.06 96 GLN A C 1
ATOM 763 O O . GLN A 1 96 ? -19.095 -2.580 26.808 1.00 97.06 96 GLN A O 1
ATOM 768 N N . LYS A 1 97 ? -18.118 -2.886 24.813 1.00 97.06 97 LYS A N 1
ATOM 769 C CA . LYS A 1 97 ? -18.045 -4.347 24.940 1.00 97.06 97 LYS A CA 1
ATOM 770 C C . LYS A 1 97 ? -17.017 -4.790 25.978 1.00 97.06 97 LYS A C 1
ATOM 772 O O . LYS A 1 97 ? -17.258 -5.792 26.643 1.00 97.06 97 LYS A O 1
ATOM 777 N N . ILE A 1 98 ? -15.896 -4.079 26.086 1.00 97.12 98 ILE A N 1
ATOM 778 C CA . ILE A 1 98 ? -14.867 -4.337 27.097 1.00 97.12 98 ILE A CA 1
ATOM 779 C C . ILE A 1 98 ? -15.424 -4.029 28.483 1.00 97.12 98 ILE A C 1
ATOM 781 O O . ILE A 1 98 ? -15.406 -4.921 29.321 1.00 97.12 98 ILE A O 1
ATOM 785 N N . ASP A 1 99 ? -16.007 -2.846 28.682 1.00 97.12 99 ASP A N 1
ATOM 786 C CA . ASP A 1 99 ? -16.587 -2.437 29.968 1.00 97.12 99 ASP A CA 1
ATOM 787 C C . ASP A 1 99 ? -17.631 -3.471 30.446 1.00 97.12 99 ASP A C 1
ATOM 789 O O . ASP A 1 99 ? -17.590 -3.960 31.572 1.00 97.12 99 ASP A O 1
ATOM 793 N N . LEU A 1 100 ? -18.511 -3.916 29.542 1.00 96.81 100 LEU A N 1
ATOM 794 C CA . LEU A 1 100 ? -19.506 -4.954 29.827 1.00 96.81 100 LEU A CA 1
ATOM 795 C C . LEU A 1 100 ? -18.871 -6.318 30.157 1.00 96.81 100 LEU A C 1
ATOM 797 O O . LEU A 1 100 ? -19.372 -7.047 31.012 1.00 96.81 100 LEU A O 1
ATOM 801 N N . ALA A 1 101 ? -17.781 -6.693 29.485 1.00 96.50 101 ALA A N 1
ATOM 802 C CA . ALA A 1 101 ? -17.060 -7.926 29.789 1.00 96.50 101 ALA A CA 1
ATOM 803 C C . ALA A 1 101 ? -16.365 -7.862 31.160 1.00 96.50 101 ALA A C 1
ATOM 805 O O . ALA A 1 101 ? -16.377 -8.855 31.890 1.00 96.50 101 ALA A O 1
ATOM 806 N N . GLU A 1 102 ? -15.799 -6.710 31.524 1.00 96.88 102 GLU A N 1
ATOM 807 C CA . GLU A 1 102 ? -15.194 -6.466 32.836 1.00 96.88 102 GLU A CA 1
ATOM 808 C C . GLU A 1 102 ? -16.235 -6.562 33.957 1.00 96.88 102 GLU A C 1
ATOM 810 O O . GLU A 1 102 ? -16.005 -7.267 34.943 1.00 96.88 102 GLU A O 1
ATOM 815 N N . ASP A 1 103 ? -17.420 -5.975 33.765 1.00 97.00 103 ASP A N 1
ATOM 816 C CA . ASP A 1 103 ? -18.536 -6.088 34.710 1.00 97.00 103 ASP A CA 1
ATOM 817 C C . ASP A 1 103 ? -18.943 -7.552 34.941 1.00 97.00 103 ASP A C 1
ATOM 819 O O . ASP A 1 103 ? -19.099 -8.000 36.083 1.00 97.00 103 ASP A O 1
ATOM 823 N N . TYR A 1 104 ? -19.071 -8.343 33.868 1.00 96.19 104 TYR A N 1
ATOM 824 C CA . TYR A 1 104 ? -19.385 -9.769 33.992 1.00 96.19 104 TYR A CA 1
ATOM 825 C C . TYR A 1 104 ? -18.298 -10.544 34.735 1.00 96.19 104 TYR A C 1
ATOM 827 O O . TYR A 1 104 ? -18.618 -11.389 35.576 1.00 96.19 104 TYR A O 1
ATOM 835 N N . LEU A 1 105 ? -17.025 -10.265 34.452 1.00 96.00 105 LEU A N 1
ATOM 836 C CA . LEU A 1 105 ? -15.912 -10.896 35.156 1.00 96.00 105 LEU A CA 1
ATOM 837 C C . LEU A 1 105 ? -15.936 -10.559 36.648 1.00 96.00 105 LEU A C 1
ATOM 839 O O . LEU A 1 105 ? -15.734 -11.456 37.469 1.00 96.00 105 LEU A O 1
ATOM 843 N N . GLN A 1 106 ? -16.259 -9.317 37.011 1.00 95.94 106 GLN A N 1
ATOM 844 C CA . GLN A 1 106 ? -16.378 -8.916 38.409 1.00 95.94 106 GLN A CA 1
ATOM 845 C C . GLN A 1 106 ? -17.525 -9.649 39.119 1.00 95.94 106 GLN A C 1
ATOM 847 O O . GLN A 1 106 ? -17.339 -10.156 40.227 1.00 95.94 106 GLN A O 1
ATOM 852 N N . ILE A 1 107 ? -18.693 -9.771 38.480 1.00 95.94 107 ILE A N 1
ATOM 853 C CA . ILE A 1 107 ? -19.841 -10.510 39.035 1.00 95.94 107 ILE A CA 1
ATOM 854 C C . ILE A 1 107 ? -19.478 -11.982 39.270 1.00 95.94 107 ILE A C 1
ATOM 856 O O . ILE A 1 107 ? -19.764 -12.535 40.337 1.00 95.94 107 ILE A O 1
ATOM 860 N N . VAL A 1 108 ? -18.827 -12.617 38.291 1.00 95.69 108 VAL A N 1
ATOM 861 C CA . VAL A 1 108 ? -18.381 -14.012 38.402 1.00 95.69 108 VAL A CA 1
ATOM 862 C C . VAL A 1 108 ? -17.343 -14.164 39.513 1.00 95.69 108 VAL A C 1
ATOM 864 O O . VAL A 1 108 ? -17.450 -15.096 40.309 1.00 95.69 108 VAL A O 1
ATOM 867 N N . SER A 1 109 ? -16.381 -13.242 39.613 1.00 95.62 109 SER A N 1
ATOM 868 C CA . SER A 1 109 ? -15.369 -13.244 40.673 1.00 95.62 109 SER A CA 1
ATOM 869 C C . SER A 1 109 ? -16.009 -13.186 42.061 1.00 95.62 109 SER A C 1
ATOM 871 O O . SER A 1 109 ? -15.707 -14.028 42.907 1.00 95.62 109 SER A O 1
ATOM 873 N N . ASN A 1 110 ? -16.954 -12.265 42.270 1.00 94.38 110 ASN A N 1
ATOM 874 C CA . ASN A 1 110 ? -17.671 -12.129 43.540 1.00 94.38 110 ASN A CA 1
ATOM 875 C C . ASN A 1 110 ? -18.467 -13.405 43.875 1.00 94.38 110 ASN A C 1
ATOM 877 O O . ASN A 1 110 ? -18.402 -13.903 44.996 1.00 94.38 110 ASN A O 1
ATOM 881 N N . SER A 1 111 ? -19.152 -14.004 42.892 1.00 94.50 111 SER A N 1
ATOM 882 C CA . SER A 1 111 ? -19.862 -15.280 43.092 1.00 94.50 111 SER A CA 1
ATOM 883 C C . SER A 1 111 ? -18.926 -16.432 43.470 1.00 94.50 111 SER A C 1
ATOM 885 O O . SER A 1 111 ? -19.269 -17.257 44.318 1.00 94.50 111 SER A O 1
ATOM 887 N N . ILE A 1 112 ? -17.744 -16.520 42.854 1.00 94.31 112 IL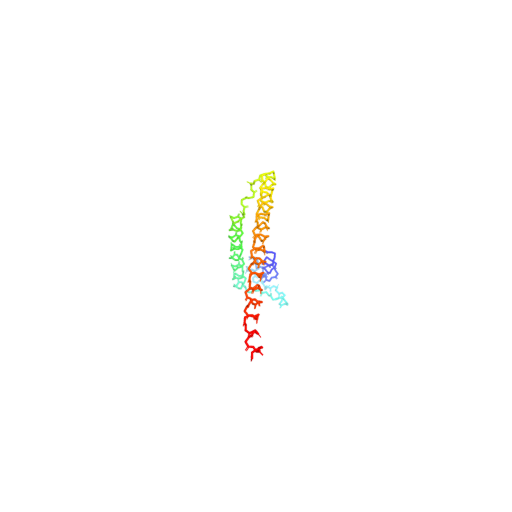E A N 1
ATOM 888 C CA . ILE A 1 112 ? -16.747 -17.543 43.200 1.00 94.31 112 ILE A CA 1
ATOM 889 C C . ILE A 1 112 ? -16.244 -17.335 44.631 1.00 94.31 112 ILE A C 1
ATOM 891 O O . ILE A 1 112 ? -16.108 -18.311 45.377 1.00 94.31 112 ILE A O 1
ATOM 895 N N . GLU A 1 113 ? -15.986 -16.090 45.025 1.00 93.62 113 GLU A N 1
ATOM 896 C CA . GLU A 1 113 ? -15.566 -15.746 46.381 1.00 93.62 113 GLU A CA 1
ATOM 897 C C . GLU A 1 113 ? -16.637 -16.134 47.411 1.00 93.62 113 GLU A C 1
ATOM 899 O O . GLU A 1 113 ? -16.332 -16.846 48.373 1.00 93.62 113 GLU A O 1
ATOM 904 N N . ASP A 1 114 ? -17.904 -15.803 47.157 1.00 92.50 114 ASP A N 1
ATOM 905 C CA . ASP A 1 114 ? -19.037 -16.174 48.011 1.00 92.50 114 ASP A CA 1
ATOM 906 C C . ASP A 1 114 ? -19.183 -17.694 48.153 1.00 92.50 114 ASP A C 1
ATOM 908 O O . ASP A 1 114 ? -19.335 -18.221 49.261 1.00 92.50 114 ASP A O 1
ATOM 912 N N . ILE A 1 115 ? -19.102 -18.442 47.047 1.00 92.56 115 ILE A N 1
ATOM 913 C CA . ILE A 1 115 ? -19.161 -19.912 47.066 1.00 92.56 115 ILE A CA 1
ATOM 914 C C . ILE A 1 115 ? -17.992 -20.489 47.873 1.00 92.56 115 ILE A C 1
ATOM 916 O O . ILE A 1 115 ? -18.172 -21.441 48.643 1.00 92.56 115 ILE A O 1
ATOM 920 N N . THR A 1 116 ? -16.795 -19.927 47.713 1.00 91.00 116 THR A N 1
ATOM 921 C CA . THR A 1 116 ? -15.584 -20.382 48.406 1.00 91.00 116 THR A CA 1
ATOM 922 C C . THR A 1 116 ? -15.681 -20.116 49.907 1.00 91.00 116 THR A C 1
ATOM 924 O O . THR A 1 116 ? -15.459 -21.031 50.706 1.00 91.00 116 THR A O 1
ATOM 927 N N . ASN A 1 117 ? -16.106 -18.913 50.296 1.00 89.06 117 ASN A N 1
ATOM 928 C CA . ASN A 1 117 ? -16.328 -18.520 51.686 1.00 89.06 117 ASN A CA 1
ATOM 929 C C . ASN A 1 117 ? -17.396 -19.394 52.354 1.00 89.06 117 ASN A C 1
ATOM 931 O O . ASN 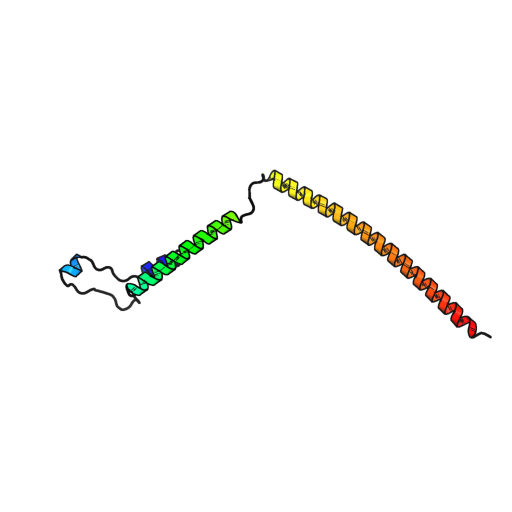A 1 117 ? -17.162 -19.937 53.439 1.00 89.06 117 ASN A O 1
ATOM 935 N N . ASN A 1 118 ? -18.522 -19.635 51.677 1.00 86.00 118 ASN A N 1
ATOM 936 C CA . ASN A 1 118 ? -19.566 -20.542 52.156 1.00 86.00 118 ASN A CA 1
ATOM 937 C C . ASN A 1 118 ? -19.037 -21.973 52.347 1.00 86.00 118 ASN A C 1
ATOM 939 O O . ASN A 1 118 ? -19.265 -22.594 53.388 1.00 86.00 118 ASN A O 1
ATOM 943 N N . ARG A 1 119 ? -18.273 -22.508 51.384 1.00 82.19 119 ARG A N 1
ATOM 944 C CA . ARG A 1 119 ? -17.668 -23.847 51.504 1.00 82.19 119 ARG A CA 1
ATOM 945 C C . ARG A 1 119 ? -16.696 -23.961 52.676 1.00 82.19 119 ARG A C 1
ATOM 947 O O . ARG A 1 119 ? -16.693 -24.992 53.355 1.00 82.19 119 ARG A O 1
ATOM 954 N N . LEU A 1 120 ? -15.879 -22.937 52.922 1.00 81.00 120 LEU A N 1
ATOM 955 C CA . LEU A 1 120 ? -14.957 -22.909 54.059 1.00 81.00 120 LEU A CA 1
ATOM 956 C C . LEU A 1 120 ? -15.724 -22.910 55.388 1.00 81.00 120 LEU A C 1
ATOM 958 O O . LEU A 1 120 ? -15.421 -23.723 56.263 1.00 81.00 120 LEU A O 1
ATOM 962 N N . GLN A 1 121 ? -16.765 -22.086 55.523 1.00 74.94 121 GLN A N 1
ATOM 963 C CA . GLN A 1 121 ? -17.593 -22.047 56.734 1.00 74.94 121 GLN A CA 1
ATOM 964 C C . GLN A 1 121 ? -18.264 -23.399 57.027 1.00 74.94 121 GLN A C 1
ATOM 966 O O . GLN A 1 121 ? -18.204 -23.880 58.161 1.00 74.94 121 GLN A O 1
ATOM 971 N N . VAL A 1 122 ? -18.821 -24.060 56.004 1.00 71.44 122 VAL A N 1
ATOM 972 C CA . VAL A 1 122 ? -19.449 -25.387 56.142 1.00 71.44 122 VAL A CA 1
ATOM 973 C C . VAL A 1 122 ? -18.429 -26.457 56.560 1.00 71.44 122 VAL A C 1
ATOM 975 O O . VAL A 1 122 ? -18.718 -27.272 57.436 1.00 71.44 122 VAL A O 1
ATOM 978 N N . ARG A 1 123 ? -17.207 -26.450 56.005 1.00 63.56 123 ARG A N 1
ATOM 979 C CA . ARG A 1 123 ? -16.153 -27.414 56.389 1.00 63.56 123 ARG A CA 1
ATOM 980 C C . ARG A 1 123 ? -15.624 -27.209 57.811 1.00 63.56 123 ARG A C 1
ATOM 982 O O . ARG A 1 123 ? -15.250 -28.186 58.460 1.00 63.56 123 ARG A O 1
ATOM 989 N N . HIS A 1 124 ? -15.571 -25.974 58.307 1.00 60.03 124 HIS A N 1
ATOM 990 C CA . HIS A 1 124 ? -14.951 -25.667 59.600 1.00 60.03 124 HIS A CA 1
ATOM 991 C C . HIS A 1 124 ? -15.888 -25.795 60.814 1.00 60.03 124 HIS A C 1
ATOM 993 O O . HIS A 1 124 ? -15.391 -25.918 61.935 1.00 60.03 124 HIS A O 1
ATOM 999 N N . GLN A 1 125 ? -17.212 -25.870 60.634 1.00 56.88 125 GLN A N 1
ATOM 1000 C CA . GLN A 1 125 ? -18.143 -26.143 61.744 1.00 56.88 125 GLN A CA 1
ATOM 1001 C C . GLN A 1 125 ? -18.057 -27.585 62.282 1.00 56.88 125 GLN A C 1
ATOM 1003 O O . GLN A 1 125 ? -18.385 -27.828 63.442 1.00 56.88 125 GLN A O 1
ATOM 1008 N N . SER A 1 126 ? -17.538 -28.538 61.498 1.00 54.34 126 SER A N 1
ATOM 1009 C CA . SER A 1 126 ? -17.449 -29.951 61.902 1.00 54.34 126 SER A CA 1
ATOM 1010 C C . SER A 1 126 ? -16.333 -30.271 62.914 1.00 54.34 126 SER A C 1
ATOM 1012 O O . SER A 1 126 ? -16.228 -31.417 63.339 1.00 54.34 126 SER A O 1
ATOM 1014 N N . LYS A 1 127 ? -15.495 -29.300 63.312 1.00 53.28 127 LYS A N 1
ATOM 1015 C CA . LYS A 1 127 ? -14.420 -29.487 64.316 1.00 53.28 127 LYS A CA 1
ATOM 1016 C C . LYS A 1 127 ? -14.771 -28.976 65.726 1.00 53.28 127 LYS A C 1
ATOM 1018 O O . LYS A 1 127 ? -13.897 -28.954 66.585 1.00 53.28 127 LYS A O 1
ATOM 1023 N N . LYS A 1 128 ? -16.014 -28.535 65.965 1.00 50.19 128 LYS A N 1
ATOM 1024 C CA . LYS A 1 128 ? -16.476 -27.968 67.253 1.00 50.19 128 LYS A CA 1
ATOM 1025 C C . LYS A 1 128 ? -17.517 -28.826 67.998 1.00 50.19 128 LYS A C 1
ATOM 1027 O O . LYS A 1 128 ? -18.241 -28.291 68.833 1.00 50.19 128 LYS A O 1
ATOM 1032 N N . LYS A 1 129 ? -17.607 -30.126 67.714 1.00 41.38 129 LYS A N 1
ATOM 1033 C CA . LYS A 1 129 ? -18.384 -31.072 68.530 1.00 41.38 129 LYS A CA 1
ATOM 1034 C C . LYS A 1 129 ? -17.465 -32.079 69.191 1.00 41.38 129 LYS A C 1
ATOM 1036 O O . LYS A 1 129 ? -16.542 -32.540 68.485 1.00 41.38 129 LYS A O 1
#

InterPro domains:
  IPR021384 Mediator complex, subunit Med21 [PF11221] (1-116)
  IPR021384 Mediator complex, subunit Med21 [PTHR13381] (1-125)
  IPR037212 Mediator complex, subunit Med7/Med21-like [SSF140718] (1-114)